Protein AF-V4UP95-F1 (afdb_monomer)

Radius of gyration: 19.82 Å; Cα contacts (8 Å, |Δi|>4): 112; chains: 1; bounding box: 37×29×59 Å

pLDDT: mean 91.13, std 6.47, range [61.78, 97.81]

InterPro domains:
  IPR001128 Cytochrome P450 [PF00067] (1-37)
  IPR001128 Cytochrome P450 [PR00385] (1-8)
  IPR001128 Cytochrome P450 [PR00385] (39-48)
  IPR001128 Cytochrome P450 [PR00385] (48-59)
  IPR017972 Cytochrome P450, conserved site [PS00086] (41-50)
  IPR036396 Cytochrome P450 superfamily [G3DSA:1.10.630.10] (1-36)
  IPR036396 Cytochrome P450 superfamily [G3DSA:1.10.630.10] (37-97)
  IPR036396 Cytochrome 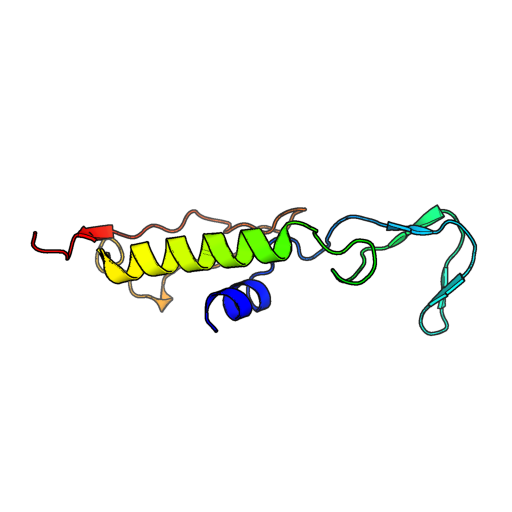P450 superfamily [SSF48264] (1-98)

Nearest PDB structures (foldseek):
  7cb9-assembly1_A  TM=8.631E-01  e=4.374E-05  Salvia miltiorrhiza
  7w7h-assembly1_B  TM=4.793E-01  e=7.141E+00  Streptococcus suis 05ZYH33
  8xhu-assembly1_A  TM=3.441E-01  e=8.613E+00  Helicobacter pylori 26695

Sequence (108 aa):
MVVKETLRLYPIAPLLIPHESTEDCIVNGFHIPKKSRLLPFGSGRRVCPGMQLGLTIVKQVIAQLVHCFEWELPRGMLPIELDMTEEFGLITLRAKHLLAIASYCLKI

Solvent-accessible surface area (backbone atoms only — not comparable to full-atom values): 6780 Å² total; per-residue (Å²): 112,66,73,65,50,49,46,69,77,55,41,52,44,79,53,54,68,75,42,68,36,92,49,69,44,73,57,97,86,40,83,42,56,52,69,42,74,43,63,55,83,78,53,75,99,73,34,67,86,56,51,65,60,51,53,52,50,53,50,52,51,51,51,49,53,62,70,40,31,48,78,44,51,64,93,77,55,56,82,88,74,58,74,76,54,66,41,87,54,79,54,43,42,62,68,48,87,86,74,71,45,76,46,79,64,72,80,128

Foldseek 3Di:
DVVVVCCVVFPFAPQEDWDFACAWDADPNDIDHGRDTGRDDQDDPPHDPCPVVVVVVVVVVVVCQVVFWDKAAPPNDDPVNDQQDWDDDSTIDRPDDGDIDTDTDDDD

Secondary structure (DSSP, 8-state):
-HHHHHHHHS-S-SS-PPEE-SS-EEETTEEE-TT-EE---S-GGGS-TTHHHHHHHHHHHHHHHHHHEEEE-GGG--GGG----EE-SSS-EESS----EEEE----

Organism: Citrus clementina (NCBI:txid85681)

Mean predicted aligned error: 5.37 Å

Structure (mmCIF, N/CA/C/O backbone):
data_AF-V4UP95-F1
#
_entry.id   AF-V4UP95-F1
#
loop_
_atom_site.group_PDB
_atom_site.id
_atom_site.type_symbol
_atom_site.label_atom_id
_atom_site.label_alt_id
_atom_site.label_comp_id
_atom_site.label_asym_id
_atom_site.label_entity_id
_atom_site.label_seq_id
_atom_site.pdbx_PDB_ins_code
_atom_site.Cartn_x
_atom_site.Cartn_y
_atom_site.Cartn_z
_atom_site.occupancy
_atom_site.B_iso_or_equiv
_atom_site.auth_seq_id
_atom_site.auth_comp_id
_atom_site.auth_asym_id
_atom_site.auth_atom_id
_atom_site.pdbx_PDB_model_num
ATOM 1 N N . MET A 1 1 ? -12.523 -7.632 0.683 1.00 81.75 1 MET A N 1
ATOM 2 C CA . MET A 1 1 ? -12.740 -6.481 -0.217 1.00 81.75 1 MET A CA 1
ATOM 3 C C . MET A 1 1 ? -12.012 -5.241 0.296 1.00 81.75 1 MET A C 1
ATOM 5 O O . MET A 1 1 ? -11.143 -4.766 -0.417 1.00 81.75 1 MET A O 1
ATOM 9 N N . VAL A 1 2 ? -12.248 -4.830 1.551 1.00 94.62 2 VAL A N 1
ATOM 10 C CA . VAL A 1 2 ? -11.672 -3.625 2.192 1.00 94.62 2 VAL A CA 1
ATOM 11 C C . VAL A 1 2 ? -10.172 -3.421 1.933 1.00 94.62 2 VAL A C 1
ATOM 13 O O . VAL A 1 2 ? -9.814 -2.448 1.295 1.00 94.62 2 VAL A O 1
ATOM 16 N N . VAL A 1 3 ? -9.301 -4.369 2.310 1.00 94.31 3 VAL A N 1
ATOM 17 C CA . VAL A 1 3 ? -7.833 -4.200 2.182 1.00 94.31 3 VAL A CA 1
ATOM 18 C C . VAL A 1 3 ? -7.374 -3.863 0.757 1.00 94.31 3 VAL A C 1
ATOM 20 O O . VAL A 1 3 ? -6.547 -2.980 0.564 1.00 94.31 3 VAL A O 1
ATOM 23 N N . LYS A 1 4 ? -7.906 -4.560 -0.255 1.00 92.75 4 LYS A N 1
ATOM 24 C CA . LYS A 1 4 ? -7.518 -4.322 -1.654 1.00 92.75 4 LYS A CA 1
ATOM 25 C C . LYS A 1 4 ? -8.023 -2.970 -2.154 1.00 92.75 4 LYS A C 1
ATOM 27 O O . LYS A 1 4 ? -7.321 -2.314 -2.911 1.00 92.75 4 LYS A O 1
ATOM 32 N N . GLU A 1 5 ? -9.211 -2.566 -1.715 1.00 95.88 5 GLU A N 1
ATOM 33 C CA . GLU A 1 5 ? -9.805 -1.287 -2.094 1.00 95.88 5 GLU A CA 1
ATOM 34 C C . GLU A 1 5 ? -9.092 -0.107 -1.424 1.00 95.88 5 GLU A C 1
ATOM 36 O O . GLU A 1 5 ? -8.828 0.898 -2.076 1.00 95.88 5 GLU A O 1
ATOM 41 N N . THR A 1 6 ? -8.664 -0.261 -0.167 1.00 93.75 6 THR A N 1
ATOM 42 C CA . THR A 1 6 ? -7.795 0.711 0.510 1.00 93.75 6 THR A CA 1
ATOM 43 C C . THR A 1 6 ? -6.493 0.915 -0.261 1.00 93.75 6 THR A C 1
ATOM 45 O O . THR A 1 6 ? -6.131 2.054 -0.514 1.00 93.75 6 THR A O 1
ATOM 48 N N . LEU A 1 7 ? -5.828 -0.160 -0.700 1.00 91.19 7 LEU A N 1
ATOM 49 C CA . LEU A 1 7 ? -4.603 -0.064 -1.510 1.00 91.19 7 LEU A CA 1
ATOM 50 C C . LEU A 1 7 ? -4.841 0.522 -2.913 1.00 91.19 7 LEU A C 1
ATOM 52 O O . LEU A 1 7 ? -3.905 1.041 -3.515 1.00 91.19 7 LEU A O 1
ATOM 56 N N . ARG A 1 8 ? -6.069 0.427 -3.445 1.00 92.00 8 ARG A N 1
ATOM 57 C CA . ARG A 1 8 ? -6.460 1.025 -4.730 1.00 92.00 8 ARG A CA 1
ATOM 58 C C . ARG A 1 8 ? -6.668 2.535 -4.609 1.00 92.00 8 ARG A C 1
ATOM 60 O O . ARG A 1 8 ? -6.260 3.267 -5.502 1.00 92.00 8 ARG A O 1
ATOM 67 N N . LEU A 1 9 ? -7.332 2.977 -3.539 1.00 91.50 9 LEU A N 1
ATOM 68 C CA . LEU A 1 9 ? -7.598 4.393 -3.261 1.00 91.50 9 LEU A CA 1
ATOM 69 C C . LEU A 1 9 ? -6.357 5.122 -2.737 1.00 91.50 9 LEU A C 1
ATOM 71 O O . LEU A 1 9 ? -6.131 6.268 -3.103 1.00 91.50 9 LEU A O 1
ATOM 75 N N . TYR A 1 10 ? -5.565 4.440 -1.910 1.00 91.44 10 TYR A N 1
ATOM 76 C CA . TYR A 1 10 ? -4.419 4.982 -1.184 1.00 91.44 10 TYR A CA 1
ATOM 77 C C . TYR A 1 10 ? -3.203 4.067 -1.393 1.00 91.44 10 TYR A C 1
ATOM 79 O O . TYR A 1 10 ? -2.881 3.225 -0.543 1.00 91.44 10 TYR A O 1
ATOM 87 N N . PRO A 1 11 ? -2.569 4.136 -2.575 1.00 89.56 11 PRO A N 1
ATOM 88 C CA . PRO A 1 11 ? -1.449 3.271 -2.909 1.00 89.56 11 PRO A CA 1
ATOM 89 C C . PRO A 1 11 ? -0.233 3.604 -2.040 1.00 89.56 11 PRO A C 1
ATOM 91 O O . PRO A 1 11 ? 0.302 4.700 -2.107 1.00 89.56 11 PRO A O 1
ATOM 94 N N . ILE A 1 12 ? 0.260 2.620 -1.280 1.00 88.62 12 ILE A N 1
ATOM 95 C CA . ILE A 1 12 ? 1.418 2.792 -0.380 1.00 88.62 12 ILE A CA 1
ATOM 96 C C . ILE A 1 12 ? 2.682 3.190 -1.153 1.00 88.62 12 ILE A C 1
ATOM 98 O O . ILE A 1 12 ? 3.505 3.917 -0.623 1.00 88.62 12 ILE A O 1
ATOM 102 N N . ALA A 1 13 ? 2.853 2.720 -2.390 1.00 88.69 13 ALA A N 1
ATOM 103 C CA . ALA A 1 13 ? 4.021 3.010 -3.221 1.00 88.69 13 ALA A CA 1
ATOM 104 C C . ALA A 1 13 ? 3.575 3.283 -4.669 1.00 88.69 13 ALA A C 1
ATOM 106 O O . ALA A 1 13 ? 3.650 2.381 -5.507 1.00 88.69 13 ALA A O 1
ATOM 107 N N . PRO A 1 14 ? 3.077 4.495 -4.982 1.00 86.06 14 PRO A N 1
ATOM 108 C CA . PRO A 1 14 ? 2.456 4.795 -6.276 1.00 86.06 14 PRO A CA 1
ATOM 109 C C . PRO A 1 14 ? 3.442 4.727 -7.447 1.00 86.06 14 PRO A C 1
ATOM 111 O O . PRO A 1 14 ? 3.048 4.394 -8.561 1.00 86.06 14 PRO A O 1
ATOM 114 N N . LEU A 1 15 ? 4.723 5.016 -7.194 1.00 87.25 15 LEU A N 1
ATOM 115 C CA . LEU A 1 15 ? 5.784 5.005 -8.205 1.00 87.25 15 LEU A CA 1
ATOM 116 C C . LEU A 1 15 ? 6.621 3.717 -8.212 1.00 87.25 15 LEU A C 1
ATOM 118 O O . LEU A 1 15 ? 7.388 3.499 -9.144 1.00 87.25 15 LEU A O 1
ATOM 122 N N . LEU A 1 16 ? 6.456 2.839 -7.218 1.00 87.75 16 LEU A N 1
ATOM 123 C CA . LEU A 1 16 ? 7.222 1.595 -7.077 1.00 87.75 16 LEU A CA 1
ATOM 124 C C . LEU A 1 16 ? 8.748 1.813 -7.202 1.00 87.75 16 LEU A C 1
ATOM 126 O O . LEU A 1 16 ? 9.261 2.900 -6.942 1.00 87.75 16 LEU A O 1
ATOM 130 N N . ILE A 1 17 ? 9.500 0.752 -7.497 1.00 86.75 17 ILE A N 1
ATOM 131 C CA . ILE A 1 17 ? 10.965 0.797 -7.574 1.00 86.75 17 ILE A CA 1
ATOM 132 C C . ILE A 1 17 ? 11.378 0.997 -9.038 1.00 86.75 17 ILE A C 1
ATOM 134 O O . ILE A 1 17 ? 10.921 0.226 -9.888 1.00 86.75 17 ILE A O 1
ATOM 138 N N . PRO A 1 18 ? 12.265 1.963 -9.351 1.00 89.31 18 PRO A N 1
ATOM 139 C CA . PRO A 1 18 ? 12.756 2.156 -10.708 1.00 89.31 18 PRO A CA 1
ATOM 140 C C . PRO A 1 18 ? 13.385 0.885 -11.286 1.00 89.31 18 PRO A C 1
ATOM 142 O O . PRO A 1 18 ? 14.266 0.270 -10.685 1.00 89.31 18 PRO A O 1
ATOM 145 N N . HIS A 1 19 ? 12.953 0.519 -12.486 1.00 90.00 19 HIS A N 1
ATOM 146 C CA . HIS A 1 19 ? 13.587 -0.486 -13.326 1.00 90.00 19 HIS A CA 1
ATOM 147 C C . HIS A 1 19 ? 14.455 0.190 -14.378 1.00 90.00 19 HIS A C 1
ATOM 149 O O . HIS A 1 19 ? 14.087 1.234 -14.904 1.00 90.00 19 HIS A O 1
ATOM 155 N N . GLU A 1 20 ? 15.579 -0.426 -14.721 1.00 93.31 20 GLU A N 1
ATOM 156 C CA . GLU A 1 20 ? 16.486 0.073 -15.753 1.00 93.31 20 GLU A CA 1
ATOM 157 C C . GLU A 1 20 ? 16.446 -0.829 -16.991 1.00 93.31 20 GLU A C 1
ATOM 159 O O . GLU A 1 20 ? 16.417 -2.058 -16.876 1.00 93.31 20 GLU A O 1
ATOM 164 N N . SER A 1 21 ? 16.430 -0.218 -18.176 1.00 94.25 21 SER A N 1
ATOM 165 C CA . SER A 1 21 ? 16.524 -0.930 -19.454 1.00 94.25 21 SER A CA 1
ATOM 166 C C . SER A 1 21 ? 17.945 -1.437 -19.710 1.00 94.25 21 SER A C 1
ATOM 168 O O . SER A 1 21 ? 18.930 -0.699 -19.628 1.00 94.25 21 SER A O 1
ATOM 170 N N . THR A 1 22 ? 18.052 -2.714 -20.067 1.00 95.81 22 THR A N 1
ATOM 171 C CA . THR A 1 22 ? 19.328 -3.363 -20.401 1.00 95.81 22 THR A CA 1
ATOM 172 C C . THR A 1 22 ? 19.757 -3.131 -21.851 1.00 95.81 22 THR A C 1
ATOM 174 O O . THR A 1 22 ? 20.945 -3.241 -22.161 1.00 95.81 22 THR A O 1
ATOM 177 N N . GLU A 1 23 ? 18.813 -2.775 -22.722 1.00 96.50 23 GLU A N 1
ATOM 178 C CA . GLU A 1 23 ? 18.968 -2.550 -24.162 1.00 96.50 23 GLU A CA 1
ATOM 179 C C . GLU A 1 23 ? 17.927 -1.541 -24.671 1.00 96.50 23 GLU A C 1
ATOM 181 O O . GLU A 1 23 ? 16.987 -1.213 -23.942 1.00 96.50 23 GLU A O 1
ATOM 186 N N . ASP A 1 24 ? 18.110 -1.053 -25.900 1.00 97.31 24 ASP A N 1
ATOM 187 C CA . ASP A 1 24 ? 17.132 -0.196 -26.574 1.00 97.31 24 ASP A CA 1
ATOM 188 C C . ASP A 1 24 ? 15.861 -1.004 -26.879 1.00 97.31 24 ASP A C 1
ATOM 190 O O . ASP A 1 24 ? 15.935 -2.122 -27.392 1.00 97.31 24 ASP A O 1
ATOM 194 N N . CYS A 1 25 ? 14.680 -0.465 -26.568 1.00 94.69 25 CYS A N 1
ATOM 195 C CA . CYS A 1 25 ? 13.417 -1.166 -26.802 1.00 94.69 25 CYS A CA 1
ATOM 196 C C . CYS A 1 25 ? 12.267 -0.225 -27.180 1.00 94.69 25 CYS A C 1
ATOM 198 O O . CYS A 1 25 ? 12.342 0.988 -27.000 1.00 94.69 25 CYS A O 1
ATOM 200 N N . ILE A 1 26 ? 11.183 -0.792 -27.721 1.00 95.44 26 ILE A N 1
ATOM 201 C CA . ILE A 1 26 ? 9.949 -0.060 -28.023 1.00 95.44 26 ILE A CA 1
ATOM 202 C C . ILE A 1 26 ? 8.873 -0.449 -27.009 1.00 95.44 26 ILE A C 1
ATOM 204 O O . ILE A 1 26 ? 8.537 -1.626 -26.881 1.00 95.44 26 ILE A O 1
ATOM 208 N N . VAL A 1 27 ? 8.289 0.534 -26.324 1.00 91.88 27 VAL A N 1
ATOM 209 C CA . VAL A 1 27 ? 7.161 0.337 -25.401 1.00 91.88 27 VAL A CA 1
ATOM 210 C C . VAL A 1 27 ? 6.000 1.202 -25.871 1.00 91.88 27 VAL A C 1
ATOM 212 O O . VAL A 1 27 ? 6.135 2.416 -25.959 1.00 91.88 27 VAL A O 1
ATOM 215 N N . ASN A 1 28 ? 4.859 0.588 -26.198 1.00 91.56 28 ASN A N 1
ATOM 216 C CA . ASN A 1 28 ? 3.676 1.282 -26.734 1.00 91.56 28 ASN A CA 1
ATOM 217 C C . ASN A 1 28 ? 3.980 2.195 -27.943 1.00 91.56 28 ASN A C 1
ATOM 219 O O . ASN A 1 28 ? 3.398 3.265 -28.078 1.00 91.56 28 ASN A O 1
ATOM 223 N N . GLY A 1 29 ? 4.919 1.791 -28.806 1.00 94.88 29 GLY A N 1
ATOM 224 C CA . GLY A 1 29 ? 5.349 2.579 -29.968 1.00 94.88 29 GLY A CA 1
ATOM 225 C C . GLY A 1 29 ? 6.394 3.663 -29.671 1.00 94.88 29 GLY A C 1
ATOM 226 O O . GLY A 1 29 ? 6.889 4.284 -30.606 1.00 94.88 29 GLY A O 1
ATOM 227 N N . PHE A 1 30 ? 6.781 3.866 -28.409 1.00 95.19 30 PHE A N 1
ATOM 228 C CA . PHE A 1 30 ? 7.817 4.823 -28.012 1.00 95.19 30 PHE A CA 1
ATOM 229 C C . PHE A 1 30 ? 9.186 4.153 -27.895 1.00 95.19 30 PHE A C 1
ATOM 231 O O . PHE A 1 30 ? 9.302 3.085 -27.294 1.00 95.19 30 PHE A O 1
ATOM 238 N N . HIS A 1 31 ? 10.225 4.800 -28.430 1.00 96.69 31 HIS A N 1
ATOM 239 C CA . HIS A 1 31 ? 11.609 4.346 -28.302 1.00 96.69 31 HIS A CA 1
ATOM 240 C C . HIS A 1 31 ? 12.185 4.676 -26.922 1.00 96.69 31 HIS A C 1
ATOM 242 O O . HIS A 1 31 ? 12.236 5.841 -26.526 1.00 96.69 31 HIS A O 1
ATOM 248 N N . ILE A 1 32 ? 12.635 3.643 -26.212 1.00 95.69 32 ILE A N 1
ATOM 249 C CA . ILE A 1 32 ? 13.247 3.708 -24.887 1.00 95.69 32 ILE A CA 1
ATOM 250 C C . ILE A 1 32 ? 14.729 3.327 -25.019 1.00 95.69 32 ILE A C 1
ATOM 252 O O . ILE A 1 32 ? 15.031 2.153 -25.237 1.00 95.69 32 ILE A O 1
ATOM 256 N N . PRO A 1 33 ? 15.662 4.282 -24.866 1.00 96.94 33 PRO A N 1
ATOM 257 C CA . PRO A 1 33 ? 17.091 3.992 -24.917 1.00 96.94 33 PRO A CA 1
ATOM 258 C C . PRO A 1 33 ? 17.566 3.138 -23.736 1.00 96.94 33 PRO A C 1
ATOM 260 O 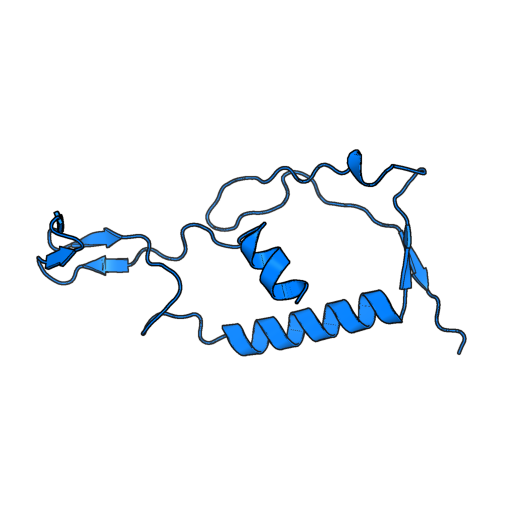O . PRO A 1 33 ? 17.058 3.277 -22.617 1.00 96.94 33 PRO A O 1
ATOM 263 N N . LYS A 1 34 ? 18.616 2.345 -23.949 1.00 97.00 34 LYS A N 1
ATOM 264 C CA . LYS A 1 34 ? 19.372 1.616 -22.926 1.00 97.00 34 LYS A CA 1
ATOM 265 C C . LYS A 1 34 ? 19.753 2.532 -21.756 1.00 97.00 34 LYS A C 1
ATOM 267 O O . LYS A 1 34 ? 20.143 3.680 -21.962 1.00 97.00 34 LYS A O 1
ATOM 272 N N . LYS A 1 35 ? 19.712 2.003 -20.525 1.00 95.75 35 LYS A N 1
ATOM 273 C CA . LYS A 1 35 ? 19.915 2.723 -19.245 1.00 95.75 35 LYS A CA 1
ATOM 274 C C . LYS A 1 35 ? 18.813 3.721 -18.865 1.00 95.75 35 LYS A C 1
ATOM 276 O O . LYS A 1 35 ? 18.942 4.412 -17.855 1.00 95.75 35 LYS A O 1
ATOM 281 N N . SER A 1 36 ? 17.709 3.790 -19.605 1.00 94.50 36 SER A N 1
ATOM 282 C CA . SER A 1 36 ? 16.529 4.543 -19.160 1.00 94.50 36 SER A CA 1
ATOM 283 C C . SER A 1 36 ? 15.909 3.904 -17.918 1.00 94.50 36 SER A C 1
ATOM 285 O O . SER A 1 36 ? 15.760 2.679 -17.866 1.00 94.50 36 SER A O 1
ATOM 287 N N . ARG A 1 37 ? 15.511 4.735 -16.946 1.00 92.00 37 ARG A N 1
ATOM 288 C CA . ARG A 1 37 ? 14.806 4.308 -15.731 1.00 92.00 37 ARG A CA 1
ATOM 289 C C . ARG A 1 37 ? 13.303 4.505 -15.878 1.00 92.00 37 ARG A C 1
ATOM 291 O O . ARG A 1 37 ? 12.846 5.608 -16.157 1.00 92.00 37 ARG A O 1
ATOM 298 N N . LEU A 1 38 ? 12.550 3.436 -15.666 1.00 83.69 38 LEU A N 1
ATOM 299 C CA . LEU A 1 38 ? 11.097 3.382 -15.780 1.00 83.69 38 LEU A CA 1
ATOM 300 C C . LEU A 1 38 ? 10.492 2.971 -14.441 1.00 83.69 38 LEU A C 1
ATOM 302 O O . LEU A 1 38 ? 11.079 2.178 -13.711 1.00 83.69 38 LEU A O 1
ATOM 306 N N . LEU A 1 39 ? 9.304 3.478 -14.133 1.00 80.44 39 LEU A N 1
ATOM 307 C CA . LEU A 1 39 ? 8.547 3.115 -12.938 1.00 80.44 39 LEU A CA 1
ATOM 308 C C . LEU A 1 39 ? 7.514 2.047 -13.337 1.00 80.44 39 LEU A C 1
ATOM 310 O O . LEU A 1 39 ? 6.522 2.369 -13.991 1.00 80.44 39 LEU A O 1
ATOM 314 N N . PRO A 1 40 ? 7.777 0.759 -13.068 1.00 69.50 40 PRO A N 1
ATOM 315 C CA . PRO A 1 40 ? 6.961 -0.342 -13.562 1.00 69.50 40 PRO A CA 1
ATOM 316 C C . PRO A 1 40 ? 5.689 -0.506 -12.730 1.00 69.50 40 PRO A C 1
ATOM 318 O O . PRO A 1 40 ? 5.694 -0.291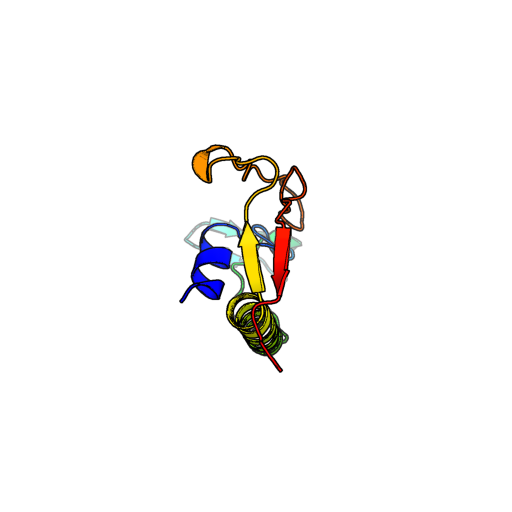 -11.524 1.00 69.50 40 PRO A O 1
ATOM 321 N N . PHE A 1 41 ? 4.626 -1.026 -13.340 1.00 67.00 41 PHE A N 1
ATOM 322 C CA . PHE A 1 41 ? 3.385 -1.365 -12.641 1.00 67.00 41 PHE A CA 1
ATOM 323 C C . PHE A 1 41 ? 3.470 -2.752 -11.989 1.00 67.00 41 PHE A C 1
ATOM 325 O O . PHE A 1 41 ? 3.057 -3.731 -12.596 1.00 67.00 41 PHE A O 1
ATOM 332 N N . GLY A 1 42 ? 4.042 -2.845 -10.787 1.00 80.69 42 GLY A N 1
ATOM 333 C CA . GLY A 1 42 ? 3.789 -3.832 -9.711 1.00 80.69 42 GLY A CA 1
ATOM 334 C C . GLY A 1 42 ? 3.595 -5.322 -10.036 1.00 80.69 42 GLY A C 1
ATOM 335 O O . GLY A 1 42 ? 3.056 -6.050 -9.207 1.00 80.69 42 GLY A O 1
ATOM 336 N N . SER A 1 43 ? 3.985 -5.796 -11.214 1.00 87.25 43 SER A N 1
ATOM 337 C CA . SER A 1 43 ? 3.589 -7.088 -11.779 1.00 87.25 43 SER A CA 1
ATOM 338 C C . SER A 1 43 ? 4.755 -7.753 -12.516 1.00 87.25 43 SER A C 1
ATOM 340 O O . SER A 1 43 ? 5.832 -7.177 -12.690 1.00 87.25 43 SER A O 1
ATOM 342 N N . GLY A 1 44 ? 4.567 -9.012 -12.916 1.00 89.38 44 GLY A N 1
ATOM 343 C CA . GLY A 1 44 ? 5.598 -9.795 -13.593 1.00 89.38 44 GLY A CA 1
ATOM 344 C C . GLY A 1 44 ? 6.749 -10.208 -12.669 1.00 89.38 44 GLY A C 1
ATOM 345 O O . GLY A 1 44 ? 6.574 -10.410 -11.471 1.00 89.38 44 GLY A O 1
ATOM 346 N N . ARG A 1 45 ? 7.955 -10.347 -13.233 1.00 89.62 45 ARG A N 1
ATOM 347 C CA . ARG A 1 45 ? 9.125 -10.967 -12.568 1.00 89.62 45 ARG A CA 1
ATOM 348 C C . ARG A 1 45 ? 9.690 -10.192 -11.369 1.00 89.62 45 ARG A C 1
ATOM 350 O O . ARG A 1 45 ? 10.544 -10.718 -10.662 1.00 89.62 45 ARG A O 1
ATOM 357 N N . ARG A 1 46 ? 9.273 -8.940 -11.174 1.00 90.56 46 ARG A N 1
ATOM 358 C CA . ARG A 1 46 ? 9.699 -8.072 -10.061 1.00 90.56 46 ARG A CA 1
ATOM 359 C C . ARG A 1 46 ? 8.533 -7.702 -9.140 1.00 90.56 46 ARG A C 1
ATOM 361 O O . ARG A 1 46 ? 8.629 -6.743 -8.383 1.00 90.56 46 ARG A O 1
ATOM 368 N N . VAL A 1 47 ? 7.430 -8.453 -9.211 1.00 90.31 47 VAL A N 1
ATOM 369 C CA . VAL A 1 47 ? 6.345 -8.351 -8.230 1.00 90.31 47 VAL A CA 1
ATOM 370 C C . VAL A 1 47 ? 6.897 -8.577 -6.821 1.00 90.31 47 VAL A C 1
ATOM 372 O O . VAL A 1 47 ? 7.822 -9.367 -6.632 1.00 90.31 47 VAL A O 1
ATOM 375 N N . CYS A 1 48 ? 6.328 -7.894 -5.826 1.00 90.50 48 CYS A N 1
ATOM 376 C CA . CYS A 1 48 ? 6.729 -8.064 -4.435 1.00 90.50 48 CYS A CA 1
ATOM 377 C C . CYS A 1 48 ? 6.526 -9.530 -3.997 1.00 90.50 48 CYS A C 1
ATOM 379 O O . CYS A 1 48 ? 5.377 -9.983 -3.931 1.00 90.50 48 CYS A O 1
ATOM 381 N N . PRO A 1 49 ? 7.595 -10.272 -3.644 1.00 93.94 49 PRO A N 1
ATOM 382 C CA . PRO A 1 49 ? 7.470 -11.662 -3.203 1.00 93.94 49 PRO A CA 1
ATOM 383 C C . PRO A 1 49 ? 6.707 -11.770 -1.873 1.00 93.94 49 PRO A C 1
ATOM 385 O O . PRO A 1 49 ? 6.047 -12.771 -1.609 1.00 93.94 49 PRO A O 1
ATOM 388 N N . GLY A 1 50 ? 6.727 -10.708 -1.060 1.00 93.69 50 GLY A N 1
ATOM 389 C CA . GLY A 1 50 ? 5.989 -10.610 0.198 1.00 93.69 50 GLY A CA 1
ATOM 390 C C . GLY A 1 50 ? 4.511 -10.231 0.053 1.00 93.69 50 GLY A C 1
ATOM 391 O O . GLY A 1 50 ? 3.830 -10.126 1.070 1.00 93.69 50 GLY A O 1
ATOM 392 N N . MET A 1 51 ? 3.987 -10.027 -1.164 1.00 91.50 51 MET A N 1
ATOM 393 C CA . MET A 1 51 ? 2.622 -9.515 -1.373 1.00 91.50 51 MET A CA 1
ATOM 394 C C . MET A 1 51 ? 1.557 -10.392 -0.702 1.00 91.50 51 MET A C 1
ATOM 396 O O . MET A 1 51 ? 0.661 -9.881 -0.035 1.00 91.50 51 MET A O 1
ATOM 400 N N . GLN A 1 52 ? 1.653 -11.717 -0.846 1.00 92.56 52 GLN A N 1
ATOM 401 C CA . GLN A 1 52 ? 0.672 -12.628 -0.245 1.00 92.56 52 GLN A CA 1
ATOM 402 C C . GLN A 1 52 ? 0.751 -12.622 1.282 1.00 92.56 52 GLN A C 1
ATOM 404 O O . GLN A 1 52 ? -0.279 -12.509 1.943 1.00 92.56 52 GLN A O 1
ATOM 409 N N . LEU A 1 53 ? 1.965 -12.681 1.839 1.00 96.81 53 LEU A N 1
ATOM 410 C CA . LEU A 1 53 ? 2.177 -12.627 3.283 1.00 96.81 53 LEU A CA 1
ATOM 411 C C . LEU A 1 53 ? 1.635 -11.318 3.870 1.00 96.81 53 LEU A C 1
ATOM 413 O O . LEU A 1 53 ? 0.858 -11.350 4.820 1.00 96.81 53 LEU A O 1
ATOM 417 N N . GLY A 1 54 ? 1.979 -10.180 3.262 1.00 94.25 54 GLY A N 1
ATOM 418 C CA . GLY A 1 54 ? 1.510 -8.865 3.696 1.00 94.25 54 GLY A CA 1
ATOM 419 C C . GLY A 1 54 ? -0.013 -8.757 3.666 1.00 94.25 54 GLY A C 1
ATOM 420 O O . GLY A 1 54 ? -0.619 -8.329 4.645 1.00 94.25 54 GLY A O 1
ATOM 421 N N . LEU A 1 55 ? -0.658 -9.223 2.592 1.00 94.50 55 LEU A N 1
ATOM 422 C CA . LEU A 1 55 ? -2.120 -9.232 2.504 1.00 94.50 55 LEU A CA 1
ATOM 423 C C . LEU A 1 55 ? -2.768 -10.120 3.572 1.00 94.50 55 LEU A C 1
ATOM 425 O O . LEU A 1 55 ? -3.828 -9.762 4.081 1.00 94.50 55 LEU A O 1
ATOM 429 N N . THR A 1 56 ? -2.173 -11.265 3.905 1.00 96.12 56 THR A N 1
ATOM 430 C CA . THR A 1 56 ? -2.680 -12.149 4.964 1.00 96.12 56 THR A CA 1
ATOM 431 C C . THR A 1 56 ? -2.528 -11.512 6.342 1.00 96.12 56 THR A C 1
ATOM 433 O O . THR A 1 56 ? -3.500 -11.468 7.093 1.00 96.12 56 THR A O 1
ATOM 436 N N . ILE A 1 57 ? -1.358 -10.946 6.648 1.00 97.81 57 ILE A N 1
ATOM 437 C CA . ILE A 1 57 ? -1.094 -10.273 7.928 1.00 97.81 57 ILE A CA 1
ATOM 438 C C . ILE A 1 57 ? -2.035 -9.083 8.116 1.00 97.81 57 ILE A C 1
ATOM 440 O O . ILE A 1 57 ? -2.710 -8.993 9.137 1.00 97.81 57 ILE A O 1
ATOM 444 N N . VAL A 1 58 ? -2.140 -8.197 7.122 1.00 96.25 58 VAL A N 1
ATOM 445 C CA . VAL A 1 58 ? -2.993 -7.002 7.211 1.00 96.25 58 VAL A CA 1
ATOM 446 C C . VAL A 1 58 ? -4.457 -7.386 7.411 1.00 96.25 58 VAL A C 1
ATOM 448 O O . VAL A 1 58 ? -5.139 -6.792 8.241 1.00 96.25 58 VAL A O 1
ATOM 451 N N . LYS A 1 59 ? -4.947 -8.414 6.705 1.00 96.50 59 LYS A N 1
ATOM 452 C CA . LYS A 1 59 ? -6.306 -8.928 6.925 1.00 96.50 59 LYS A CA 1
ATOM 453 C C . LYS A 1 59 ? -6.500 -9.441 8.347 1.00 96.50 59 LYS A C 1
ATOM 455 O O . LYS A 1 59 ? -7.531 -9.141 8.935 1.00 96.50 59 LYS A O 1
ATOM 460 N N . GLN A 1 60 ? -5.540 -10.195 8.878 1.00 97.50 60 GLN A N 1
ATOM 461 C CA . GLN A 1 60 ? -5.631 -10.748 10.226 1.00 97.50 60 GLN A CA 1
ATOM 462 C C . GLN A 1 60 ? -5.647 -9.644 11.286 1.00 97.50 60 GLN A C 1
ATOM 464 O O . GLN A 1 60 ? -6.509 -9.652 12.159 1.00 97.50 60 GLN A O 1
ATOM 469 N N . VAL A 1 61 ? -4.740 -8.670 11.178 1.00 97.50 61 VAL A N 1
ATOM 470 C CA . VAL A 1 61 ? -4.669 -7.532 12.103 1.00 97.50 61 VAL A CA 1
ATOM 471 C C . VAL A 1 61 ? -5.966 -6.729 12.060 1.00 97.50 61 VAL A C 1
ATOM 473 O O . VAL A 1 61 ? -6.557 -6.472 13.102 1.00 97.50 61 VAL A O 1
ATOM 476 N N . ILE A 1 62 ? -6.468 -6.394 10.868 1.00 96.25 62 ILE A N 1
ATOM 477 C CA . ILE A 1 62 ? -7.735 -5.661 10.732 1.00 96.25 62 ILE A CA 1
ATOM 478 C C . ILE A 1 62 ? -8.904 -6.473 11.299 1.00 96.25 62 ILE A C 1
ATOM 480 O O . ILE A 1 62 ? -9.745 -5.909 11.991 1.00 96.25 62 ILE A O 1
ATOM 484 N N . ALA A 1 63 ? -8.954 -7.785 11.050 1.00 95.94 63 ALA A N 1
ATOM 485 C CA . ALA A 1 63 ? -9.997 -8.645 11.602 1.00 95.94 63 ALA A CA 1
ATOM 486 C C . ALA A 1 63 ? -9.987 -8.624 13.136 1.00 95.94 63 ALA A C 1
ATOM 488 O O . ALA A 1 63 ? -11.040 -8.471 13.743 1.00 95.94 63 ALA A O 1
ATOM 489 N N . GLN A 1 64 ? -8.810 -8.704 13.761 1.00 95.50 64 GLN A N 1
ATOM 490 C CA . GLN A 1 64 ? -8.672 -8.612 15.216 1.00 95.50 64 GLN A CA 1
ATOM 491 C C . GLN A 1 64 ? -9.073 -7.231 15.749 1.00 95.50 64 GLN A C 1
ATOM 493 O O . GLN A 1 64 ? -9.802 -7.149 16.732 1.00 95.50 64 GLN A O 1
ATOM 498 N N . LEU A 1 65 ? -8.643 -6.150 15.092 1.00 95.19 65 LEU A N 1
ATOM 499 C CA . LEU A 1 65 ? -8.966 -4.781 15.502 1.00 95.19 65 LEU A CA 1
ATOM 500 C C . LEU A 1 65 ? -10.471 -4.491 15.432 1.00 95.19 65 LEU A C 1
ATOM 502 O O . LEU A 1 65 ? -11.013 -3.884 16.348 1.00 95.19 65 LEU A O 1
ATOM 506 N N . VAL A 1 66 ? -11.148 -4.943 14.376 1.00 94.19 66 VAL A N 1
ATOM 507 C CA . VAL A 1 66 ? -12.598 -4.746 14.201 1.00 94.19 66 VAL A CA 1
ATOM 508 C C . VAL A 1 66 ? -13.413 -5.682 15.097 1.00 94.19 66 VAL A C 1
ATOM 510 O O . VAL A 1 66 ? -14.498 -5.320 15.530 1.00 94.19 66 VAL A O 1
ATOM 513 N N . HIS A 1 67 ? -12.912 -6.886 15.378 1.00 94.38 67 HIS A N 1
ATOM 514 C CA . HIS A 1 67 ? -13.610 -7.847 16.231 1.00 94.38 67 HIS A CA 1
ATOM 515 C C . HIS A 1 67 ? -13.517 -7.497 17.722 1.00 94.38 67 HIS A C 1
ATOM 517 O O . HIS A 1 67 ? -14.475 -7.691 18.464 1.00 94.38 67 HIS A O 1
ATOM 523 N N . CYS A 1 68 ? -12.356 -7.026 18.180 1.00 95.06 68 CYS A N 1
ATOM 524 C CA . CYS A 1 68 ? -12.093 -6.839 19.606 1.00 95.06 68 CYS A CA 1
ATOM 525 C C . CYS A 1 68 ? -12.429 -5.438 20.127 1.00 95.06 68 CYS A C 1
ATOM 527 O O . CYS A 1 68 ? -12.553 -5.279 21.342 1.00 95.06 68 CYS A O 1
ATOM 529 N N . PHE A 1 69 ? -12.543 -4.437 19.250 1.00 95.69 69 PHE A N 1
ATOM 530 C CA . PHE A 1 69 ? -12.681 -3.041 19.653 1.00 95.69 69 PHE A CA 1
ATOM 531 C C . PHE A 1 69 ? -13.817 -2.328 18.926 1.00 95.69 69 PHE A C 1
ATOM 533 O O . PHE A 1 69 ? -14.007 -2.488 17.720 1.00 95.69 69 PHE A O 1
ATOM 540 N N . GLU A 1 70 ? -14.508 -1.476 19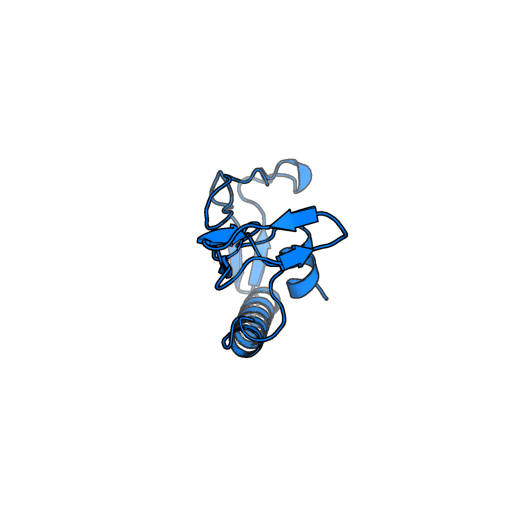.668 1.00 94.50 70 GLU A N 1
ATOM 541 C CA . GLU A 1 70 ? -15.378 -0.428 19.159 1.00 94.50 70 GLU A CA 1
ATOM 542 C C . GLU A 1 70 ? -14.542 0.836 18.984 1.00 94.50 70 GLU A C 1
ATOM 544 O O . GLU A 1 70 ? -13.698 1.172 19.820 1.00 94.50 70 GLU A O 1
ATOM 549 N N . TRP A 1 71 ? -14.731 1.488 17.841 1.00 93.31 71 TRP A N 1
ATOM 550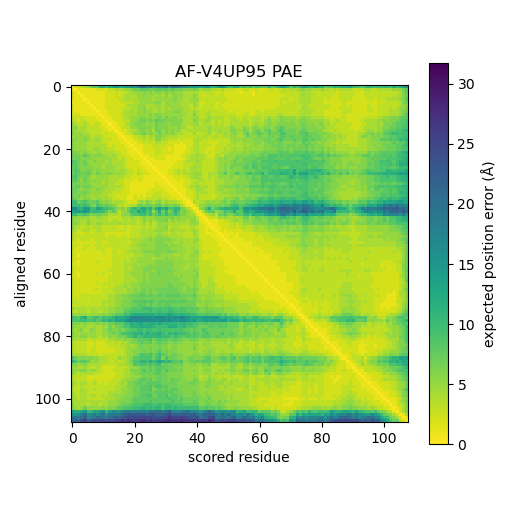 C CA . TRP A 1 71 ? -13.883 2.578 17.387 1.00 93.31 71 TRP A CA 1
ATOM 551 C C . TRP A 1 71 ? -14.677 3.874 17.350 1.00 93.31 71 TRP A C 1
ATOM 553 O O . TRP A 1 71 ? -15.679 3.971 16.642 1.00 93.31 71 TRP A O 1
ATOM 563 N N . GLU A 1 72 ? -14.179 4.883 18.055 1.00 93.69 72 GLU A N 1
ATOM 564 C CA . GLU A 1 72 ? -14.766 6.220 18.099 1.00 93.69 72 GLU A CA 1
ATOM 565 C C . GLU A 1 72 ? -13.748 7.277 17.669 1.00 93.69 72 GLU A C 1
ATOM 567 O O . GLU A 1 72 ? -12.540 7.154 17.904 1.00 93.69 72 GLU A O 1
ATOM 572 N N . LEU A 1 73 ? -14.227 8.352 17.042 1.00 94.12 73 LEU A N 1
ATOM 573 C CA . LEU A 1 73 ? -13.384 9.504 16.744 1.00 94.12 73 LEU A CA 1
ATOM 574 C C . LEU A 1 73 ? -13.260 10.403 17.983 1.00 94.12 73 LEU A C 1
ATOM 576 O O . LEU A 1 73 ? -14.243 10.635 18.694 1.00 94.12 73 LEU A O 1
ATOM 580 N N . PRO A 1 74 ? -12.063 10.949 18.259 1.00 92.88 74 PRO A N 1
ATOM 581 C CA . PRO A 1 74 ? -11.860 11.778 19.433 1.00 92.88 74 PRO A CA 1
ATOM 582 C C . PRO A 1 74 ? -12.698 13.055 19.357 1.00 92.88 74 PRO A C 1
ATOM 584 O O . PRO A 1 74 ? -12.803 13.687 18.306 1.00 92.88 74 PRO A O 1
ATOM 587 N N . ARG A 1 75 ? -13.219 13.485 20.512 1.00 87.69 75 ARG A N 1
ATOM 588 C CA . ARG A 1 75 ? -13.939 14.762 20.683 1.00 87.69 75 ARG A CA 1
ATOM 589 C C . ARG A 1 75 ? -15.220 14.889 19.840 1.00 87.69 75 ARG A C 1
ATOM 591 O O . ARG A 1 75 ? -15.626 16.006 19.543 1.00 87.69 75 ARG A O 1
ATOM 598 N N . GLY A 1 76 ? -15.855 13.773 19.471 1.00 85.75 76 GLY A N 1
ATOM 599 C CA . GLY A 1 76 ? -17.109 13.789 18.707 1.00 85.75 76 GLY A CA 1
ATOM 600 C C . GLY A 1 76 ? -16.956 14.267 17.259 1.00 85.75 76 GLY A C 1
ATOM 601 O O . GLY A 1 76 ? -17.935 14.707 16.664 1.00 85.75 76 GLY A O 1
ATOM 602 N N . MET A 1 77 ? -15.737 14.203 16.711 1.00 91.19 77 MET A N 1
ATOM 603 C CA . MET A 1 77 ? -15.438 14.537 15.316 1.00 91.19 77 MET A CA 1
ATOM 604 C C . MET A 1 77 ? -16.275 13.685 14.353 1.00 91.19 77 MET A C 1
ATOM 606 O O . MET A 1 77 ? -16.454 12.482 14.563 1.00 91.19 77 MET A O 1
ATOM 610 N N . LEU A 1 78 ? -16.758 14.297 13.274 1.00 90.81 78 LEU A N 1
ATOM 611 C CA . LEU A 1 78 ? -17.507 13.593 12.234 1.00 90.81 78 LEU A CA 1
ATOM 612 C C . LEU A 1 78 ? -16.555 12.911 11.235 1.00 90.81 78 LEU A C 1
ATOM 614 O O . LEU A 1 78 ? -15.488 13.447 10.942 1.00 90.81 78 LEU A O 1
ATOM 618 N N . PRO A 1 79 ? -16.941 11.784 10.605 1.00 90.25 79 PRO A N 1
ATOM 619 C CA . PRO A 1 79 ? -16.091 11.107 9.618 1.00 90.25 79 PRO A CA 1
ATOM 620 C C . PRO A 1 79 ? -15.655 11.985 8.433 1.00 90.25 79 PRO A C 1
ATOM 622 O O . PRO A 1 79 ? -14.587 11.768 7.871 1.00 90.25 79 PRO A O 1
ATOM 625 N N . ILE A 1 80 ? -16.470 12.976 8.054 1.00 92.19 80 ILE A N 1
ATOM 626 C CA . ILE A 1 80 ? -16.180 13.916 6.957 1.00 92.19 80 ILE A CA 1
ATOM 627 C C . ILE A 1 80 ? -15.080 14.927 7.312 1.00 92.19 80 ILE A C 1
ATOM 629 O O . ILE A 1 80 ? -14.449 15.494 6.427 1.00 92.19 80 ILE A O 1
ATOM 633 N N . GLU A 1 81 ? -14.843 15.149 8.604 1.00 91.75 81 GLU A N 1
ATOM 634 C CA . GLU A 1 81 ? -13.832 16.082 9.110 1.00 91.75 81 GLU A CA 1
ATOM 635 C C . GLU A 1 81 ? -12.438 15.438 9.169 1.00 91.75 81 GLU A C 1
ATOM 637 O O . GLU A 1 81 ? -11.453 16.103 9.495 1.00 91.75 81 GLU A O 1
ATOM 642 N N . LEU A 1 82 ? -12.341 14.142 8.855 1.00 91.94 82 LEU A N 1
ATOM 643 C CA . LEU A 1 82 ? -11.095 13.398 8.887 1.00 91.94 82 LEU A CA 1
ATOM 644 C C . LEU A 1 82 ? -10.175 13.828 7.735 1.00 91.94 82 LEU A C 1
ATOM 646 O O . LEU A 1 82 ? -10.482 13.636 6.557 1.00 91.94 82 LEU A O 1
ATOM 650 N N . ASP A 1 83 ? -9.009 14.372 8.081 1.00 93.25 83 ASP A N 1
ATOM 651 C CA . ASP A 1 83 ? -7.995 14.771 7.107 1.00 93.25 83 ASP A CA 1
ATOM 652 C C . ASP A 1 83 ? -7.305 13.537 6.506 1.00 93.25 83 ASP A C 1
ATOM 654 O O . ASP A 1 83 ? -6.429 12.921 7.113 1.00 93.25 83 ASP A O 1
ATOM 658 N N . MET A 1 84 ? -7.719 13.175 5.293 1.00 94.06 84 MET A N 1
ATOM 659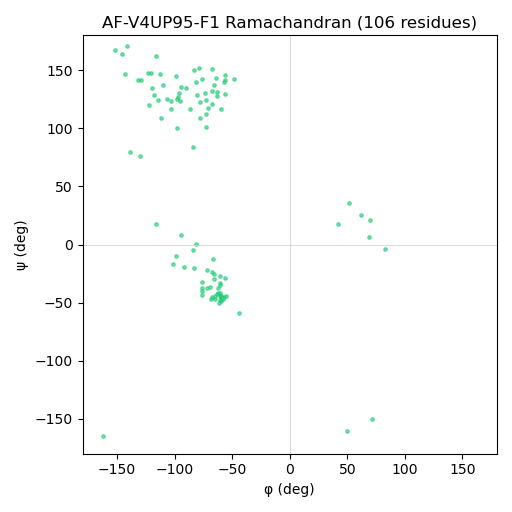 C CA . MET A 1 84 ? -7.174 12.043 4.539 1.00 94.06 84 MET A CA 1
ATOM 660 C C . MET A 1 84 ? -6.053 12.448 3.573 1.00 94.06 84 MET A C 1
ATOM 662 O O . MET A 1 84 ? -5.614 11.608 2.783 1.00 94.06 84 MET A O 1
ATOM 666 N N . THR A 1 85 ? -5.587 13.702 3.633 1.00 94.69 85 THR A N 1
ATOM 667 C CA . THR A 1 85 ? -4.532 14.231 2.759 1.00 94.69 85 THR A CA 1
ATOM 668 C C . THR A 1 85 ? -3.268 13.383 2.865 1.00 94.69 85 THR A C 1
ATOM 670 O O . THR A 1 85 ? -2.898 12.908 3.942 1.00 94.69 85 THR A O 1
ATOM 673 N N . GLU A 1 86 ? -2.602 13.183 1.735 1.00 93.38 86 GLU A N 1
ATOM 674 C CA . GLU A 1 86 ? -1.402 12.362 1.622 1.00 93.38 86 GLU A CA 1
ATOM 675 C C . GLU A 1 86 ? -0.181 13.213 1.296 1.00 93.38 86 GLU A C 1
ATOM 677 O O . GLU A 1 86 ? -0.274 14.202 0.568 1.00 93.38 86 GLU A O 1
ATOM 682 N N . GLU A 1 87 ? 0.971 12.800 1.812 1.00 92.31 87 GLU A N 1
ATOM 683 C CA . GLU A 1 87 ? 2.261 13.338 1.402 1.00 92.31 87 GLU A CA 1
ATOM 684 C C . GLU A 1 87 ? 2.884 12.407 0.358 1.00 92.31 87 GLU A C 1
ATOM 686 O O . GLU A 1 87 ? 2.985 11.191 0.553 1.00 92.31 87 GLU A O 1
ATOM 691 N N . PHE A 1 88 ? 3.260 12.977 -0.788 1.00 85.12 88 PHE A N 1
ATOM 692 C CA . PHE A 1 88 ? 3.813 12.214 -1.898 1.00 85.12 88 PHE A CA 1
ATOM 693 C C . PHE A 1 88 ? 5.298 11.916 -1.675 1.00 85.12 88 PHE A C 1
ATOM 695 O O . PHE A 1 88 ? 6.102 12.822 -1.464 1.00 85.12 88 PHE A O 1
ATOM 702 N N . GLY A 1 89 ? 5.677 10.646 -1.797 1.00 84.44 89 GLY A N 1
ATOM 703 C CA . GLY A 1 89 ? 7.055 10.191 -1.666 1.00 84.44 89 GLY A CA 1
ATOM 704 C C . GLY A 1 89 ? 7.250 8.801 -2.265 1.00 84.44 89 GLY A C 1
ATOM 705 O O . GLY A 1 89 ? 6.400 8.299 -2.999 1.00 84.44 89 GLY A O 1
ATOM 706 N N . LEU A 1 90 ? 8.373 8.152 -1.933 1.00 82.38 90 LEU A N 1
ATOM 707 C CA . LEU A 1 90 ? 8.579 6.734 -2.269 1.00 82.38 90 LEU A CA 1
ATOM 708 C C . LEU A 1 90 ? 7.508 5.849 -1.610 1.00 82.38 90 LEU A C 1
ATOM 710 O O . LEU A 1 90 ? 7.074 4.853 -2.190 1.00 82.38 90 LEU A O 1
ATOM 714 N N . ILE A 1 91 ? 7.091 6.248 -0.407 1.00 87.81 91 ILE A N 1
ATOM 715 C CA . ILE A 1 91 ? 5.935 5.719 0.299 1.00 87.81 91 ILE A CA 1
ATOM 716 C C . ILE A 1 91 ? 4.952 6.871 0.488 1.00 87.81 91 ILE A C 1
ATOM 718 O O . ILE A 1 91 ? 5.343 7.927 0.982 1.00 87.81 91 ILE A O 1
ATOM 722 N N . THR A 1 92 ? 3.695 6.667 0.110 1.00 89.50 92 THR A N 1
ATOM 723 C CA . THR A 1 92 ? 2.621 7.630 0.350 1.00 89.50 92 THR A CA 1
ATOM 724 C C . THR A 1 92 ? 2.034 7.384 1.731 1.00 89.50 92 THR A C 1
ATOM 726 O O . THR A 1 92 ? 1.496 6.310 2.013 1.00 89.50 92 THR A O 1
ATOM 729 N N . LEU A 1 93 ? 2.172 8.374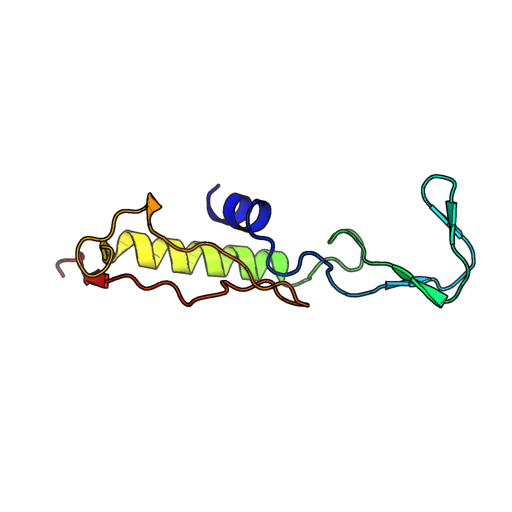 2.609 1.00 91.12 93 LEU A N 1
ATOM 730 C CA . LEU A 1 93 ? 1.663 8.346 3.978 1.00 91.12 93 LEU A CA 1
ATOM 731 C C . LEU A 1 93 ? 0.603 9.431 4.162 1.00 91.12 93 LEU A C 1
ATOM 733 O O . LEU A 1 93 ? 0.530 10.388 3.392 1.00 91.12 93 LEU A O 1
ATOM 737 N N . ARG A 1 94 ? -0.209 9.300 5.214 1.00 93.88 94 ARG A N 1
ATOM 738 C CA . ARG A 1 94 ? -1.098 10.388 5.633 1.00 93.88 94 ARG A CA 1
ATOM 739 C C . ARG A 1 94 ? -0.253 11.584 6.062 1.00 93.88 94 ARG A C 1
ATOM 741 O O . ARG A 1 94 ? 0.645 11.426 6.885 1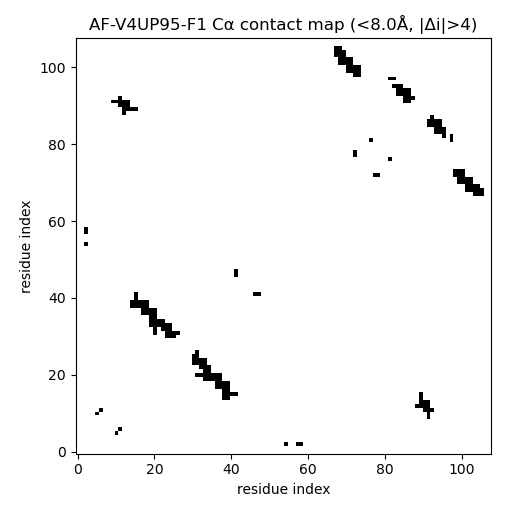.00 93.88 94 ARG A O 1
ATOM 748 N N . ALA A 1 95 ? -0.584 12.766 5.548 1.00 93.75 95 ALA A N 1
ATOM 749 C CA . ALA A 1 95 ? 0.090 14.020 5.886 1.00 93.75 95 ALA A CA 1
ATOM 750 C C . ALA A 1 95 ? -0.029 14.346 7.386 1.00 93.75 95 ALA A C 1
ATOM 752 O O . ALA A 1 95 ? 0.835 14.998 7.969 1.00 93.75 95 ALA A O 1
ATOM 753 N N . LYS A 1 96 ? -1.099 13.865 8.033 1.00 93.31 96 LYS A N 1
ATOM 754 C CA . LYS A 1 96 ? -1.289 13.914 9.484 1.00 93.31 96 LYS A CA 1
ATOM 755 C C . LYS A 1 96 ? -1.658 12.532 10.006 1.00 93.31 96 LYS A C 1
ATOM 757 O O . LYS A 1 96 ? -2.430 11.807 9.385 1.00 93.31 96 LYS A O 1
ATOM 762 N N . HIS A 1 97 ? -1.127 12.178 11.173 1.00 93.75 97 HIS A N 1
ATOM 763 C CA . HIS A 1 97 ? -1.473 10.924 11.835 1.00 93.75 97 HIS A CA 1
ATOM 764 C C . HIS A 1 97 ? -2.959 10.918 12.211 1.00 93.75 97 HIS A C 1
ATOM 766 O O . HIS A 1 97 ? -3.444 11.846 12.858 1.00 93.75 97 HIS A O 1
ATOM 772 N N . LEU A 1 98 ? -3.670 9.861 11.812 1.00 92.56 98 LEU A N 1
ATOM 773 C CA . LEU A 1 98 ? -5.068 9.660 12.183 1.00 92.56 98 LEU A CA 1
ATOM 774 C C . LEU A 1 98 ? -5.156 9.179 13.634 1.00 92.56 98 LEU A C 1
ATOM 776 O O . LEU A 1 98 ? -4.334 8.379 14.081 1.00 92.56 98 LEU A O 1
ATOM 780 N N . LEU A 1 99 ? -6.166 9.657 14.357 1.00 93.12 99 LEU A N 1
ATOM 781 C CA . LEU A 1 99 ? -6.421 9.299 15.749 1.00 93.12 99 LEU A CA 1
ATOM 782 C C . LEU A 1 99 ? -7.798 8.651 15.863 1.00 93.12 99 LEU A C 1
ATOM 784 O O . LEU A 1 99 ? -8.773 9.167 15.320 1.00 93.12 99 LEU A O 1
ATOM 788 N N . ALA A 1 100 ? -7.872 7.552 16.605 1.00 93.44 100 ALA A N 1
ATOM 789 C CA . ALA A 1 100 ? -9.116 6.885 16.956 1.00 93.44 100 ALA A CA 1
ATOM 790 C C . ALA A 1 100 ? -9.009 6.338 18.383 1.00 93.44 100 ALA A C 1
ATOM 792 O O . ALA A 1 100 ? -7.923 5.960 18.831 1.00 93.44 100 ALA A O 1
ATOM 793 N N . ILE A 1 101 ? -10.128 6.328 19.096 1.00 94.81 101 ILE A N 1
ATOM 794 C CA . ILE A 1 101 ? -10.250 5.773 20.440 1.00 94.81 101 ILE A CA 1
ATOM 795 C C . ILE A 1 101 ? -10.758 4.343 20.285 1.00 94.81 101 ILE A C 1
ATOM 797 O O . ILE A 1 101 ? -11.786 4.119 19.652 1.00 94.81 101 ILE A O 1
ATOM 801 N N . ALA A 1 102 ? -10.011 3.386 20.834 1.00 95.50 102 ALA A N 1
ATOM 802 C CA . ALA A 1 102 ? -10.370 1.976 20.817 1.00 95.50 102 ALA A CA 1
ATOM 803 C C . ALA A 1 102 ? -10.903 1.565 22.194 1.00 95.50 102 ALA A C 1
ATOM 805 O O . ALA A 1 102 ? -10.160 1.579 23.179 1.00 95.50 102 ALA A O 1
ATOM 806 N N . SER A 1 103 ? -12.169 1.166 22.247 1.00 94.50 103 SER A N 1
ATOM 807 C CA . SER A 1 103 ? -12.830 0.635 23.440 1.00 94.50 103 SER A CA 1
ATOM 808 C C . SER A 1 103 ? -12.942 -0.880 23.311 1.00 94.50 103 SER A C 1
ATOM 810 O O . SER A 1 103 ? -13.467 -1.378 22.322 1.00 94.50 103 SER A O 1
ATOM 812 N N . TYR A 1 104 ? -12.412 -1.641 24.271 1.00 93.81 104 TYR A N 1
ATOM 813 C CA . TYR A 1 104 ? -12.422 -3.106 24.191 1.00 93.81 104 TYR A CA 1
ATOM 814 C C . TYR A 1 104 ? -13.832 -3.662 24.429 1.00 93.81 104 TYR A C 1
ATOM 816 O O . TYR A 1 104 ? -14.438 -3.393 25.466 1.00 93.81 104 TYR A O 1
ATOM 824 N N . CYS A 1 105 ? -14.344 -4.451 23.484 1.00 87.19 105 CYS A N 1
ATOM 825 C CA . CYS A 1 105 ? -15.730 -4.939 23.504 1.00 87.19 105 CYS A CA 1
ATOM 826 C C . CYS A 1 105 ? -15.876 -6.378 23.981 1.00 87.19 105 CYS A C 1
ATOM 828 O O . CYS A 1 105 ? -16.988 -6.809 24.296 1.00 87.19 105 CYS A O 1
ATOM 830 N N . LEU A 1 106 ? -14.787 -7.150 24.006 1.00 75.81 106 LEU A N 1
ATOM 831 C CA . LEU A 1 106 ? -14.868 -8.536 24.437 1.00 75.81 106 LEU A CA 1
ATOM 832 C C . LEU A 1 106 ? -15.063 -8.589 25.953 1.00 75.81 106 LEU A C 1
ATOM 834 O O . LEU A 1 106 ? -14.174 -8.257 26.733 1.00 75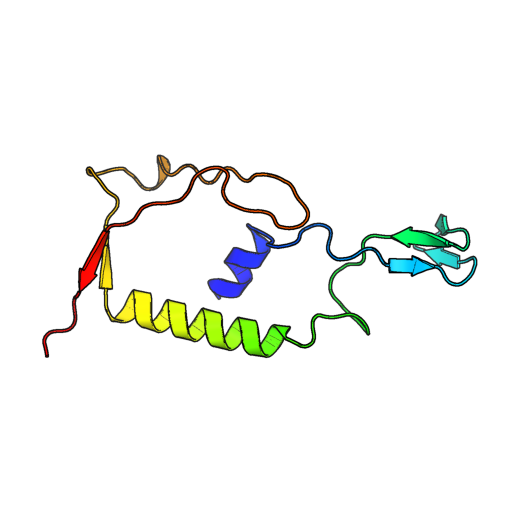.81 106 LEU A O 1
ATOM 838 N N . LYS A 1 107 ? -16.242 -9.040 26.373 1.00 64.25 107 LYS A N 1
ATOM 839 C CA . LYS A 1 107 ? -16.457 -9.498 27.743 1.00 64.25 107 LYS A CA 1
ATOM 840 C C . LYS A 1 107 ? -15.863 -10.903 27.832 1.00 64.25 107 LYS A C 1
ATOM 842 O O . LYS A 1 107 ? -16.384 -11.810 27.186 1.00 64.25 107 LYS A O 1
ATOM 847 N N . ILE A 1 108 ? -14.745 -11.041 28.542 1.00 61.78 108 ILE A N 1
ATOM 848 C CA . ILE A 1 108 ? -14.248 -12.347 29.001 1.00 61.78 108 ILE A CA 1
ATOM 849 C C . ILE A 1 108 ? -15.161 -12.820 30.131 1.00 61.78 108 ILE A C 1
ATOM 851 O O . ILE A 1 108 ? -15.529 -11.959 30.965 1.00 61.78 108 ILE A O 1
#